Protein AF-A0AAW0B438-F1 (afdb_monomer_lite)

Organism: NCBI:txid2862362

pLDDT: mean 71.43, std 16.12, range [36.09, 92.88]

Sequence (89 aa):
ASADFFEQLFDELQRMKLMFTGRPIPFKKFVRGGNLLVTNLDMDTAQVLGLCRSVLRFSDPEYSGIPKDTNPEDIAPMFIKICWRHAKE

Secondary structure (DSSP, 8-state):
--HHHHHHHHHHHHHHHHHHHS---------TT----HHHHHHHHHHHHHHHHHHHHH--HHHH---TT--HHHHHHHHHHHHHHHTT-

Radius of gyration: 18.22 Å; chains: 1; bounding box: 49×23×39 Å

Foldseek 3Di:
DDPVVVVVVQVVVQVVCCVPPVDGDDPDDVDDPDDDPDPVCVVVVVVLLVVLVVCLVVDDCVVVVDDNPDRSVVCSVVVVVVVVVVVVD

Structure (mmCIF, N/CA/C/O backbone):
data_AF-A0AAW0B438-F1
#
_entry.id   AF-A0AAW0B438-F1
#
loop_
_atom_site.group_PDB
_atom_site.id
_atom_site.type_symbol
_atom_site.label_atom_id
_atom_site.label_alt_id
_atom_site.label_comp_id
_atom_site.label_asym_id
_atom_site.label_entity_id
_atom_site.label_seq_id
_atom_site.pdbx_PDB_ins_code
_atom_site.Cartn_x
_atom_site.Cartn_y
_atom_site.Cartn_z
_atom_site.occupancy
_atom_site.B_iso_or_equiv
_atom_site.auth_seq_id
_atom_site.auth_comp_id
_atom_site.auth_asym_id
_atom_site.auth_atom_id
_atom_site.pdbx_PDB_model_num
ATOM 1 N N . ALA A 1 1 ? -11.489 10.747 -6.815 1.00 53.38 1 ALA A N 1
ATOM 2 C CA . ALA A 1 1 ? -12.284 11.348 -5.728 1.00 53.38 1 ALA A CA 1
ATOM 3 C C . ALA A 1 1 ? -11.389 12.317 -4.964 1.00 53.38 1 ALA A C 1
ATOM 5 O O . ALA A 1 1 ? -10.209 12.010 -4.823 1.00 53.38 1 ALA A O 1
ATOM 6 N N . SER A 1 2 ? -11.903 13.485 -4.570 1.00 56.84 2 SER A N 1
ATOM 7 C CA . SER A 1 2 ? -11.168 14.458 -3.747 1.00 56.84 2 SER A CA 1
ATOM 8 C C . SER A 1 2 ? -11.106 13.998 -2.286 1.00 56.84 2 SER A C 1
ATOM 10 O O . SER A 1 2 ? -11.850 13.101 -1.892 1.00 56.84 2 SER A O 1
ATOM 12 N N . ALA A 1 3 ? -10.226 14.601 -1.484 1.00 49.19 3 ALA A N 1
ATOM 13 C CA . ALA A 1 3 ? -10.162 14.344 -0.043 1.00 49.19 3 ALA A CA 1
ATOM 14 C C . ALA A 1 3 ? -11.519 14.616 0.638 1.00 49.19 3 ALA A C 1
ATOM 16 O O . ALA A 1 3 ? -12.000 13.774 1.393 1.00 49.19 3 ALA A O 1
ATOM 17 N N . ASP A 1 4 ? -12.186 15.703 0.243 1.00 60.81 4 ASP A N 1
ATOM 18 C CA . ASP A 1 4 ? -13.503 16.110 0.748 1.00 60.81 4 ASP A CA 1
ATOM 19 C C . ASP A 1 4 ? -14.575 15.022 0.577 1.00 60.81 4 ASP A C 1
ATOM 21 O O . ASP A 1 4 ? -15.446 14.853 1.425 1.00 60.81 4 ASP A O 1
ATOM 25 N N . PHE A 1 5 ? -14.503 14.241 -0.508 1.00 66.38 5 PHE A N 1
ATOM 26 C CA . PHE A 1 5 ? -15.436 13.138 -0.744 1.00 66.38 5 PHE A CA 1
ATOM 27 C C . PHE A 1 5 ? -15.275 12.021 0.295 1.00 66.38 5 PHE A C 1
ATOM 29 O O . PHE A 1 5 ? -16.263 11.459 0.766 1.00 66.38 5 PHE A O 1
ATOM 36 N N . PHE A 1 6 ? -14.036 11.686 0.659 1.00 61.06 6 PHE A N 1
ATOM 37 C CA . PHE A 1 6 ? -13.774 10.631 1.637 1.00 61.06 6 PHE A CA 1
ATOM 38 C C . PHE A 1 6 ? -14.093 11.075 3.065 1.00 61.06 6 PHE A C 1
ATOM 40 O O . PHE A 1 6 ? -14.550 10.254 3.858 1.00 61.06 6 PHE A O 1
ATOM 47 N N . GLU A 1 7 ? -13.904 12.357 3.372 1.00 67.38 7 GLU A N 1
ATOM 48 C CA . GLU A 1 7 ? -14.304 12.946 4.651 1.00 67.38 7 GLU A CA 1
ATOM 49 C C . GLU A 1 7 ? -15.829 12.912 4.821 1.00 67.38 7 GLU A C 1
ATOM 51 O O . GLU A 1 7 ? -16.326 12.354 5.797 1.00 67.38 7 GLU A O 1
ATOM 56 N N . GLN A 1 8 ? -16.583 13.358 3.809 1.00 74.56 8 GLN A N 1
ATOM 57 C CA . GLN A 1 8 ? -18.051 13.298 3.820 1.00 74.56 8 GLN A CA 1
ATOM 58 C C . GLN A 1 8 ? -18.580 11.866 3.959 1.00 74.56 8 GLN A C 1
ATOM 60 O O . GLN A 1 8 ? -19.515 11.608 4.721 1.00 74.56 8 GLN A O 1
ATO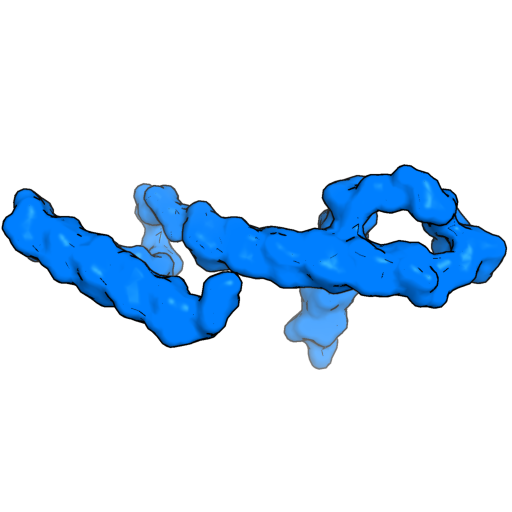M 65 N N . LEU A 1 9 ? -17.964 10.918 3.249 1.00 76.38 9 LEU A N 1
ATOM 66 C CA . LEU A 1 9 ? -18.327 9.507 3.343 1.00 76.38 9 LEU A CA 1
ATOM 67 C C . LEU A 1 9 ? -18.063 8.944 4.747 1.00 76.38 9 LEU A C 1
ATOM 69 O O . LEU A 1 9 ? -18.871 8.173 5.272 1.00 76.38 9 LEU A O 1
ATOM 73 N N . PHE A 1 10 ? -16.939 9.320 5.358 1.00 75.94 10 PHE A N 1
ATOM 74 C CA . PHE A 1 10 ? -16.609 8.909 6.716 1.00 75.94 10 PHE A CA 1
ATOM 75 C C . PHE A 1 10 ? -17.607 9.477 7.731 1.00 75.94 10 PHE A C 1
ATOM 77 O O . PHE A 1 10 ? -18.104 8.730 8.578 1.00 75.94 10 PHE A O 1
ATOM 84 N N . ASP A 1 11 ? -17.946 10.759 7.620 1.00 81.06 11 ASP A N 1
ATOM 85 C CA . ASP A 1 11 ? -18.902 11.423 8.506 1.00 81.06 11 ASP A CA 1
ATOM 86 C C . ASP A 1 11 ? -20.296 10.798 8.417 1.00 81.06 11 ASP A C 1
ATOM 88 O O . ASP A 1 11 ? -20.963 10.572 9.436 1.00 81.06 11 ASP A O 1
ATOM 92 N N . GLU A 1 12 ? -20.734 10.443 7.209 1.00 87.31 12 GLU A N 1
ATOM 93 C CA . GLU A 1 12 ? -22.011 9.767 7.018 1.00 87.31 12 GLU A CA 1
ATOM 94 C C . GLU A 1 12 ? -22.011 8.360 7.631 1.00 87.31 12 GLU A C 1
ATOM 96 O O . GLU A 1 12 ? -22.940 7.995 8.363 1.00 87.31 12 GLU A O 1
ATOM 101 N N . LEU A 1 13 ? -20.937 7.597 7.427 1.00 80.75 13 LEU A N 1
ATOM 102 C CA . LEU A 1 13 ? -20.773 6.276 8.029 1.00 80.75 13 LEU A CA 1
ATOM 103 C C . LEU A 1 13 ? -20.747 6.356 9.567 1.00 80.75 13 LEU A C 1
ATOM 105 O O . LEU A 1 13 ? -21.395 5.556 10.254 1.00 80.75 13 LEU A O 1
ATOM 109 N N . GLN A 1 14 ? -20.037 7.346 10.113 1.00 82.25 14 GLN A N 1
ATOM 110 C CA . GLN A 1 14 ? -19.953 7.637 11.542 1.00 82.25 14 GLN A CA 1
ATOM 111 C C . GLN A 1 14 ? -21.334 7.932 12.130 1.00 82.25 14 GLN A C 1
ATOM 113 O O . GLN A 1 14 ? -21.718 7.345 13.151 1.00 82.25 14 GLN A O 1
ATOM 118 N N . ARG A 1 15 ? -22.102 8.799 11.462 1.00 89.38 15 ARG A N 1
ATOM 119 C CA . ARG A 1 15 ? -23.475 9.155 11.834 1.00 89.38 15 ARG A CA 1
ATOM 120 C C . ARG A 1 15 ? -24.387 7.931 11.846 1.00 89.38 15 ARG A C 1
ATOM 122 O O . ARG A 1 15 ? -25.098 7.710 12.828 1.00 89.38 15 ARG A O 1
ATOM 129 N N . MET A 1 16 ? -24.352 7.121 10.789 1.00 89.25 16 MET A N 1
ATOM 130 C CA . MET A 1 16 ? -25.185 5.919 10.682 1.00 89.25 16 MET A CA 1
ATOM 131 C C . MET A 1 16 ? -24.858 4.908 11.783 1.00 89.25 16 MET A C 1
ATOM 133 O O . MET A 1 16 ? -25.759 4.419 12.465 1.00 89.25 16 MET A O 1
ATOM 137 N N . LYS A 1 17 ? -23.574 4.623 12.025 1.00 81.50 17 LYS A N 1
ATOM 138 C CA . LYS A 1 17 ? -23.180 3.685 13.083 1.00 81.50 17 LYS A CA 1
ATOM 139 C C . LYS A 1 17 ? -23.625 4.163 14.466 1.00 81.50 17 LYS A C 1
ATOM 141 O O . LYS A 1 17 ? -24.125 3.352 15.250 1.00 81.50 17 LYS A O 1
ATOM 146 N N . LEU A 1 18 ? -23.453 5.450 14.769 1.00 84.94 18 LEU A N 1
ATOM 147 C CA . LEU A 1 18 ? -23.912 6.035 16.032 1.00 84.94 18 LEU A CA 1
ATOM 148 C C . LEU A 1 18 ? -25.417 5.854 16.213 1.00 84.94 18 LEU A C 1
ATOM 150 O O . LEU A 1 18 ? -25.843 5.413 17.276 1.00 84.94 18 LEU A O 1
ATOM 154 N N . MET A 1 19 ? -26.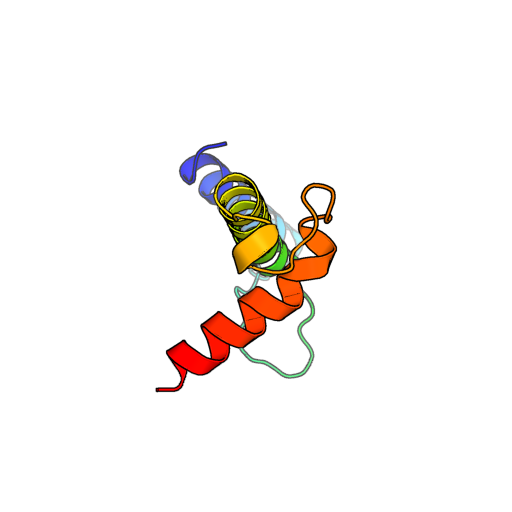198 6.126 15.168 1.00 92.88 19 MET A N 1
ATOM 155 C CA . MET A 1 19 ? -27.652 5.980 15.195 1.00 92.88 19 MET A CA 1
ATOM 156 C C . MET A 1 19 ? -28.087 4.541 15.502 1.00 92.88 19 MET A C 1
ATOM 158 O O . MET A 1 19 ? -28.969 4.336 16.330 1.00 92.88 19 MET A O 1
ATOM 162 N N . PHE A 1 20 ? -27.457 3.544 14.874 1.00 88.56 20 PHE A N 1
ATOM 163 C CA . PHE A 1 20 ? -27.872 2.144 15.026 1.00 88.56 20 PHE A CA 1
ATOM 164 C C . PHE A 1 20 ? -27.297 1.444 16.255 1.00 88.56 20 PHE A C 1
ATOM 166 O O . PHE A 1 20 ? -27.910 0.522 16.784 1.00 88.56 20 PHE A O 1
ATOM 173 N N . THR A 1 21 ? -26.102 1.835 16.692 1.00 86.06 21 THR A N 1
ATOM 174 C CA . THR A 1 21 ? -25.355 1.084 17.716 1.00 86.06 21 THR A CA 1
ATOM 175 C C . THR A 1 21 ? -25.109 1.875 18.996 1.00 86.06 21 THR A C 1
ATOM 177 O O . THR A 1 21 ? -24.603 1.313 19.967 1.00 86.06 21 THR A O 1
ATOM 180 N N . GLY A 1 22 ? -25.404 3.180 19.000 1.00 88.38 22 GLY A N 1
ATOM 181 C CA . GLY A 1 22 ? -25.073 4.098 20.092 1.00 88.38 22 GLY A CA 1
ATOM 182 C C . GLY A 1 22 ? -23.568 4.290 20.307 1.00 88.38 22 GLY A C 1
ATOM 183 O O . GLY A 1 22 ? -23.157 4.846 21.323 1.00 88.38 22 GLY A O 1
ATOM 184 N N . ARG A 1 23 ? -22.722 3.791 19.393 1.00 74.88 23 ARG A N 1
ATOM 185 C CA . ARG A 1 23 ? -21.263 3.772 19.544 1.00 74.88 23 ARG A CA 1
ATOM 186 C C . ARG A 1 23 ? -20.583 4.380 18.312 1.00 74.88 23 ARG A C 1
ATOM 188 O O . ARG A 1 23 ? -20.878 3.952 17.196 1.00 74.88 23 ARG A O 1
ATOM 195 N N . PRO A 1 24 ? -19.633 5.317 18.486 1.00 74.38 24 PRO A N 1
ATOM 196 C CA . PRO A 1 24 ? -18.890 5.896 17.368 1.00 74.38 24 PRO A CA 1
ATOM 197 C C . PRO A 1 24 ? -18.036 4.845 16.646 1.00 74.38 24 PRO A C 1
ATOM 199 O O . PRO A 1 24 ? -17.685 3.804 17.216 1.00 74.38 24 PRO A O 1
ATOM 202 N N . ILE A 1 25 ? -17.675 5.085 15.384 1.00 68.81 25 ILE A N 1
ATOM 203 C CA . ILE A 1 25 ? -16.534 4.428 14.730 1.00 68.81 25 ILE A CA 1
ATOM 204 C C . ILE A 1 25 ? -15.286 4.951 15.432 1.00 68.81 25 ILE A C 1
ATOM 206 O O . ILE A 1 25 ? -15.011 6.149 15.380 1.00 68.81 25 ILE A O 1
ATOM 210 N N . PRO A 1 26 ? -14.547 4.095 16.151 1.00 53.78 26 PRO A N 1
ATOM 211 C CA . PRO A 1 26 ? -13.274 4.520 16.686 1.00 53.78 26 PRO A CA 1
ATOM 212 C C . PRO A 1 26 ? -12.287 4.647 15.520 1.00 53.78 26 PRO A C 1
ATOM 214 O O . PRO A 1 26 ? -11.976 3.649 14.870 1.00 53.78 26 PRO A O 1
ATOM 217 N N . PHE A 1 27 ? -11.731 5.840 15.297 1.00 49.84 27 PHE A N 1
ATOM 218 C CA . PHE A 1 27 ? -10.372 5.920 14.763 1.00 49.84 27 PHE A CA 1
ATOM 219 C C . PHE A 1 27 ? -9.489 5.175 15.756 1.00 49.84 27 PHE A C 1
ATOM 221 O O . PHE A 1 27 ? -9.624 5.410 16.957 1.00 49.84 27 PHE A O 1
ATOM 228 N N . LYS A 1 28 ? -8.679 4.222 15.283 1.00 45.56 28 LYS A N 1
ATOM 229 C CA . LYS A 1 28 ? -7.807 3.372 16.108 1.00 45.56 28 LYS A CA 1
ATOM 230 C C . LYS A 1 28 ? -7.371 4.065 17.404 1.00 45.56 28 LYS A C 1
ATOM 232 O O . LYS A 1 28 ? -6.424 4.844 17.432 1.00 45.56 28 LYS A O 1
ATOM 237 N N . LYS A 1 29 ? -8.005 3.693 18.512 1.00 38.66 29 LYS A N 1
ATOM 238 C CA . LYS A 1 29 ? -7.295 3.655 19.783 1.00 38.66 29 LYS A CA 1
ATOM 239 C C . LYS A 1 29 ? -6.337 2.471 19.643 1.00 38.66 29 LYS A C 1
ATOM 241 O O . LYS A 1 29 ? -6.759 1.413 19.174 1.00 38.66 29 LYS A O 1
ATOM 246 N N . PHE A 1 30 ? -5.065 2.632 19.995 1.00 41.06 30 PHE A N 1
ATOM 247 C CA . PHE A 1 30 ? -4.123 1.516 20.123 1.00 41.06 30 PHE A CA 1
ATOM 248 C C . PHE A 1 30 ? -4.597 0.601 21.262 1.00 41.06 30 PHE A C 1
ATOM 250 O O . PHE A 1 30 ? -4.123 0.698 22.389 1.00 41.06 30 PHE A O 1
ATOM 257 N N . 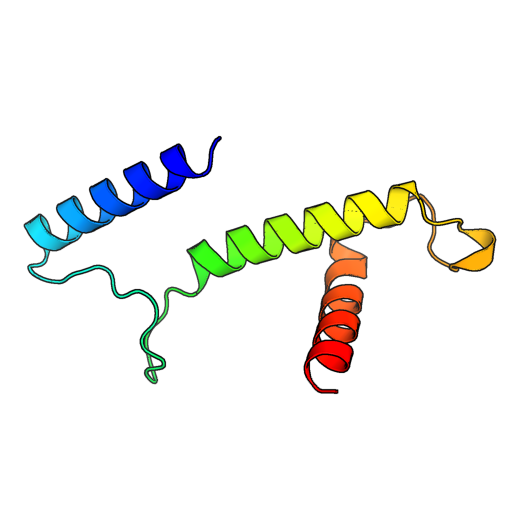VAL A 1 31 ? -5.605 -0.234 21.014 1.00 38.31 31 VAL A N 1
ATOM 258 C CA . VAL A 1 31 ? -6.152 -1.159 22.007 1.00 38.31 31 VAL A CA 1
ATOM 259 C C . VAL A 1 31 ? -6.083 -2.583 21.495 1.00 38.31 31 VAL A C 1
ATOM 261 O O . VAL A 1 31 ? -6.407 -2.891 20.347 1.00 38.31 31 VAL A O 1
ATOM 264 N N . ARG A 1 32 ? -5.637 -3.460 22.392 1.00 36.09 32 ARG A N 1
ATOM 265 C CA . ARG A 1 32 ? -5.497 -4.895 22.175 1.00 36.09 32 ARG A CA 1
ATOM 266 C C . ARG A 1 32 ? -6.887 -5.487 21.899 1.00 36.09 32 ARG A C 1
ATOM 268 O O . ARG A 1 32 ? -7.691 -5.593 22.816 1.00 36.09 32 ARG A O 1
ATOM 275 N N . GLY A 1 33 ? -7.165 -5.824 20.635 1.00 47.47 33 GLY A N 1
ATOM 276 C CA . GLY A 1 33 ? -8.399 -6.502 20.201 1.00 47.47 33 GLY A CA 1
ATOM 277 C C . GLY A 1 33 ? -9.304 -5.749 19.212 1.00 47.47 33 GLY A C 1
ATOM 278 O O . GLY A 1 33 ? -10.354 -6.274 18.859 1.00 47.47 33 GLY A O 1
ATOM 279 N N . GLY A 1 34 ? -8.943 -4.547 18.747 1.00 40.69 34 GLY A N 1
ATOM 280 C CA . GLY A 1 34 ? -9.741 -3.814 17.753 1.00 40.69 34 GLY A CA 1
ATOM 281 C C . GLY A 1 34 ? -9.306 -4.076 16.308 1.00 40.69 34 GLY A C 1
ATOM 282 O O . GLY A 1 34 ? -8.274 -3.562 15.885 1.00 40.69 34 GLY A O 1
ATOM 283 N N . ASN A 1 35 ? -10.111 -4.805 15.528 1.00 46.38 35 ASN A N 1
ATOM 284 C CA . ASN A 1 35 ? -9.905 -4.968 14.086 1.00 46.38 35 ASN A CA 1
ATOM 285 C C . ASN A 1 35 ? -10.762 -3.973 13.296 1.00 46.38 35 ASN A C 1
ATOM 287 O O . ASN A 1 35 ? -11.937 -4.210 13.042 1.00 46.38 35 ASN A O 1
ATOM 291 N N . LEU A 1 36 ? -10.140 -2.869 12.890 1.00 44.81 36 LEU A N 1
ATOM 292 C CA . LEU A 1 36 ? -10.425 -2.184 11.627 1.00 44.81 36 LEU A CA 1
ATOM 293 C C . LEU A 1 36 ? -9.178 -1.375 11.266 1.00 44.81 36 LEU A C 1
ATOM 295 O O . LEU A 1 36 ? -9.051 -0.179 11.506 1.00 44.81 36 LEU A O 1
ATOM 299 N N . LEU A 1 37 ? -8.196 -2.124 10.761 1.00 45.03 37 LEU A N 1
ATOM 300 C CA . LEU A 1 37 ? -6.981 -1.620 10.130 1.00 45.03 37 LEU A CA 1
ATOM 301 C C . LEU A 1 37 ? -7.228 -1.195 8.674 1.00 45.03 37 LEU A C 1
ATOM 303 O O . LEU A 1 37 ? -6.315 -0.682 8.057 1.00 45.03 37 LEU A O 1
ATOM 307 N N . VAL A 1 38 ? -8.418 -1.449 8.129 1.00 43.72 38 VAL A N 1
ATOM 308 C CA . VAL A 1 38 ? -8.619 -1.600 6.684 1.00 43.72 38 VAL A CA 1
ATOM 309 C C . VAL A 1 38 ? -8.601 -0.257 5.955 1.00 43.72 38 VAL A C 1
ATOM 311 O O . VAL A 1 38 ? -7.823 -0.098 5.036 1.00 43.72 38 VAL A O 1
ATOM 314 N N . THR A 1 39 ? -9.315 0.773 6.415 1.00 41.34 39 THR A N 1
ATOM 315 C CA . THR A 1 39 ? -9.481 2.001 5.610 1.00 41.34 39 THR A CA 1
ATOM 316 C C . THR A 1 39 ? -8.213 2.851 5.466 1.00 41.34 39 THR A C 1
ATOM 318 O O . THR A 1 39 ? -7.919 3.326 4.373 1.00 41.34 39 THR A O 1
ATOM 321 N N . ASN A 1 40 ? -7.430 3.023 6.540 1.00 43.94 40 ASN A N 1
ATOM 322 C CA . ASN A 1 40 ? -6.139 3.719 6.441 1.00 43.94 40 ASN A CA 1
ATOM 323 C C . ASN A 1 40 ? -5.070 2.831 5.816 1.00 43.94 40 ASN A C 1
ATOM 325 O O . ASN A 1 40 ? -4.274 3.349 5.050 1.00 43.94 40 ASN A O 1
ATOM 329 N N . LEU A 1 41 ? -5.066 1.514 6.075 1.00 52.94 41 LEU A N 1
ATOM 330 C CA . LEU A 1 41 ? -4.150 0.640 5.346 1.00 52.94 41 LEU A CA 1
ATOM 331 C C . LEU A 1 41 ? -4.442 0.661 3.856 1.00 52.94 41 LEU A C 1
ATOM 333 O O . LEU A 1 41 ? -3.491 0.641 3.102 1.00 52.94 41 LEU A O 1
ATOM 337 N N . ASP A 1 42 ? -5.695 0.697 3.419 1.00 55.28 42 ASP A N 1
ATOM 338 C CA . ASP A 1 42 ? -6.027 0.699 1.996 1.00 55.28 42 ASP A CA 1
ATOM 339 C C . ASP A 1 42 ? -5.591 2.011 1.338 1.00 55.28 42 ASP A C 1
ATOM 341 O O . ASP A 1 42 ? -5.066 1.994 0.226 1.00 55.28 42 ASP A O 1
ATOM 345 N N . MET A 1 43 ? -5.733 3.142 2.038 1.00 56.47 43 MET A N 1
ATOM 346 C CA . MET A 1 43 ? -5.251 4.441 1.565 1.00 56.47 43 MET A CA 1
ATOM 347 C C . MET A 1 43 ? -3.717 4.516 1.564 1.00 56.47 43 MET A C 1
ATOM 349 O O . MET A 1 43 ? -3.134 4.903 0.554 1.00 56.47 43 MET A O 1
ATOM 353 N N . ASP A 1 44 ? -3.064 4.071 2.638 1.00 66.56 44 ASP A N 1
ATOM 354 C CA . ASP A 1 44 ? -1.604 3.981 2.748 1.00 66.56 44 ASP A CA 1
ATOM 355 C C . ASP A 1 44 ? -1.046 2.981 1.716 1.00 66.56 44 ASP A C 1
ATOM 357 O O . ASP A 1 44 ? -0.028 3.229 1.078 1.00 66.56 44 ASP A O 1
ATOM 361 N N . THR A 1 45 ? -1.746 1.870 1.474 1.00 71.44 45 THR A N 1
ATOM 362 C CA . THR A 1 45 ? -1.399 0.853 0.467 1.00 71.44 45 THR A CA 1
ATOM 363 C C . THR A 1 45 ? -1.568 1.415 -0.935 1.00 71.44 45 THR A C 1
ATOM 365 O O . THR A 1 45 ? -0.674 1.256 -1.762 1.00 71.44 45 THR A O 1
ATOM 368 N N . ALA A 1 46 ? -2.656 2.136 -1.215 1.00 75.75 46 ALA A N 1
ATOM 369 C CA . ALA A 1 46 ? -2.849 2.812 -2.494 1.00 75.75 46 ALA A CA 1
ATOM 370 C C . ALA A 1 46 ? -1.770 3.879 -2.741 1.00 75.75 46 ALA A C 1
ATOM 372 O O . ALA A 1 46 ? -1.273 3.998 -3.862 1.00 75.75 46 ALA A O 1
ATOM 373 N N . GLN A 1 47 ? -1.363 4.614 -1.702 1.00 78.12 47 GLN A N 1
ATOM 374 C CA . GLN A 1 47 ? -0.257 5.570 -1.771 1.00 78.12 47 GLN A CA 1
ATOM 375 C C . GLN A 1 47 ? 1.082 4.870 -2.033 1.00 78.12 47 GLN A C 1
ATOM 377 O O . GLN A 1 47 ? 1.818 5.288 -2.928 1.00 78.12 47 GLN A O 1
ATOM 382 N N . VAL A 1 48 ? 1.378 3.774 -1.327 1.00 79.75 48 VAL A N 1
ATOM 383 C CA . VAL A 1 48 ? 2.594 2.971 -1.539 1.00 79.75 48 VAL A CA 1
ATOM 384 C C . VAL A 1 48 ? 2.624 2.381 -2.948 1.00 79.75 48 VAL A C 1
ATOM 386 O O . VAL A 1 48 ? 3.647 2.473 -3.624 1.00 79.75 48 VAL A O 1
ATOM 389 N N . LEU A 1 49 ? 1.516 1.826 -3.439 1.00 85.12 49 LEU A N 1
ATOM 390 C CA . LEU A 1 49 ? 1.434 1.286 -4.799 1.00 85.12 49 LEU A CA 1
ATOM 391 C C . LEU A 1 49 ? 1.549 2.391 -5.856 1.00 85.12 49 LEU A C 1
ATOM 393 O O . LEU A 1 49 ? 2.208 2.198 -6.879 1.00 85.12 49 LEU A O 1
ATOM 397 N N . GLY A 1 50 ? 0.961 3.564 -5.608 1.00 81.19 50 GLY A N 1
ATOM 398 C CA . GLY A 1 50 ? 1.128 4.749 -6.448 1.00 81.19 50 GLY A CA 1
ATOM 399 C C . GLY A 1 50 ? 2.588 5.202 -6.531 1.00 81.19 50 GLY A C 1
ATOM 400 O O . GLY A 1 50 ? 3.094 5.454 -7.628 1.00 81.19 50 GLY A O 1
ATOM 401 N N . LEU A 1 51 ? 3.288 5.226 -5.395 1.00 80.19 51 LEU A N 1
ATOM 402 C CA . LEU A 1 51 ? 4.721 5.505 -5.326 1.00 80.19 51 LEU A CA 1
ATOM 403 C C . LEU A 1 51 ? 5.528 4.459 -6.104 1.00 80.19 51 LEU A C 1
ATOM 405 O O . LEU A 1 51 ? 6.336 4.834 -6.949 1.00 80.19 51 LEU A O 1
ATOM 409 N N . CYS A 1 52 ? 5.267 3.167 -5.891 1.00 83.06 52 CYS A N 1
ATOM 410 C CA . CYS A 1 52 ? 5.952 2.075 -6.590 1.00 83.06 52 CYS A CA 1
ATOM 411 C C . CYS A 1 52 ? 5.773 2.174 -8.112 1.00 83.06 52 CYS A C 1
ATOM 413 O O . CYS A 1 52 ? 6.746 2.072 -8.857 1.00 83.06 52 CYS A O 1
ATOM 415 N N . ARG A 1 53 ? 4.553 2.468 -8.588 1.00 85.88 53 ARG A N 1
ATOM 416 C CA . ARG A 1 53 ? 4.277 2.722 -10.015 1.00 85.88 53 ARG A CA 1
ATOM 417 C C . ARG A 1 53 ? 5.056 3.912 -10.555 1.00 85.88 53 ARG A C 1
ATOM 419 O O . ARG A 1 53 ? 5.540 3.856 -11.680 1.00 85.88 53 ARG A O 1
ATOM 426 N N . SER A 1 54 ? 5.136 4.994 -9.785 1.00 82.06 54 SER A N 1
ATOM 427 C CA . SER A 1 54 ? 5.902 6.177 -10.171 1.00 82.06 54 SER A CA 1
ATOM 428 C C . SER A 1 54 ? 7.384 5.835 -10.299 1.00 82.06 54 SER A C 1
ATOM 430 O O . SER A 1 54 ? 7.984 6.089 -11.338 1.00 82.06 54 SER A O 1
ATOM 432 N N . VAL A 1 55 ? 7.960 5.165 -9.298 1.00 80.75 55 VAL A N 1
ATOM 433 C CA . VAL A 1 55 ? 9.382 4.813 -9.308 1.00 80.75 55 VAL A CA 1
ATOM 434 C C . VAL A 1 55 ? 9.720 3.867 -10.454 1.00 80.75 55 VAL A C 1
ATOM 436 O O . VAL A 1 55 ? 10.675 4.139 -11.168 1.00 80.75 55 VAL A O 1
ATOM 439 N N . LEU A 1 56 ? 8.914 2.837 -10.720 1.00 85.12 56 LEU A N 1
ATOM 440 C CA . LEU A 1 56 ? 9.144 1.935 -11.857 1.00 85.12 56 LEU A CA 1
ATOM 441 C C . LEU A 1 56 ? 9.158 2.656 -13.214 1.00 85.12 56 LEU A C 1
ATOM 443 O O . LEU A 1 56 ? 9.862 2.224 -14.120 1.00 85.12 56 LEU A O 1
ATOM 447 N N . ARG A 1 57 ? 8.432 3.775 -13.364 1.00 81.12 57 ARG A N 1
ATOM 448 C CA . ARG A 1 57 ? 8.465 4.589 -14.596 1.00 81.12 57 ARG A CA 1
ATOM 449 C C . ARG A 1 57 ? 9.768 5.363 -14.770 1.00 81.12 57 ARG A C 1
ATOM 451 O O . ARG A 1 57 ? 10.161 5.614 -15.904 1.00 81.12 57 ARG A O 1
ATOM 458 N N . PHE A 1 58 ? 10.392 5.774 -13.670 1.00 82.06 58 PHE A N 1
ATOM 459 C CA . PHE A 1 58 ? 11.631 6.560 -13.672 1.00 82.06 58 PHE A CA 1
ATOM 460 C C . PHE A 1 58 ? 12.877 5.713 -13.377 1.00 82.06 58 PHE A C 1
ATOM 462 O O . PHE A 1 58 ? 13.994 6.218 -13.436 1.00 82.06 58 PHE A O 1
ATOM 469 N N . SER A 1 59 ? 12.683 4.435 -13.056 1.00 82.00 59 SER A N 1
ATOM 470 C CA . SER A 1 59 ? 13.733 3.470 -12.773 1.00 82.00 59 SER A CA 1
ATOM 471 C C . SER A 1 59 ? 14.418 3.055 -14.067 1.00 82.00 59 SER A C 1
ATOM 473 O O . SER A 1 59 ? 13.778 2.512 -14.968 1.00 82.00 59 SER A O 1
ATOM 475 N N . ASP A 1 60 ? 15.728 3.267 -14.148 1.00 86.06 60 ASP A N 1
ATOM 476 C CA . ASP A 1 60 ? 16.547 2.659 -15.188 1.00 86.06 60 ASP A CA 1
ATOM 477 C C . ASP A 1 60 ? 16.854 1.201 -14.791 1.00 86.06 60 ASP A C 1
ATOM 479 O O . ASP A 1 60 ? 17.491 0.982 -13.754 1.00 86.06 60 ASP A O 1
ATOM 483 N N . PRO A 1 61 ? 16.402 0.188 -15.550 1.00 85.31 61 PRO A N 1
ATOM 484 C CA . PRO A 1 61 ? 16.626 -1.218 -15.212 1.00 85.31 61 PRO A CA 1
ATOM 485 C C . PRO A 1 61 ? 18.100 -1.609 -15.135 1.00 85.31 61 PRO A C 1
ATOM 487 O O . PRO A 1 61 ? 18.443 -2.480 -14.339 1.00 85.31 61 PRO A O 1
ATOM 490 N N . GLU A 1 62 ? 18.970 -0.977 -15.929 1.00 85.38 62 GLU A N 1
ATOM 491 C CA . GLU A 1 62 ? 20.398 -1.315 -15.962 1.00 85.38 62 GLU A CA 1
ATOM 492 C C . GLU A 1 62 ? 21.109 -0.873 -14.678 1.00 85.38 62 GLU A C 1
ATOM 494 O O . GLU A 1 62 ? 21.995 -1.569 -14.185 1.00 85.38 62 GLU A O 1
ATOM 499 N N . TYR A 1 63 ? 20.677 0.249 -14.094 1.00 86.88 63 TYR A N 1
ATOM 500 C CA . TYR A 1 63 ? 21.247 0.783 -12.854 1.00 86.88 63 TYR A CA 1
ATOM 501 C C . TYR A 1 63 ? 20.531 0.284 -11.596 1.00 86.88 63 TYR A C 1
ATOM 503 O O . TYR A 1 63 ? 21.167 0.058 -10.569 1.00 86.88 63 TYR A O 1
ATOM 511 N N . SER A 1 64 ? 19.207 0.136 -11.651 1.00 82.56 64 SER A N 1
ATOM 512 C CA . SER A 1 64 ? 18.393 -0.297 -10.506 1.00 82.56 64 SER A CA 1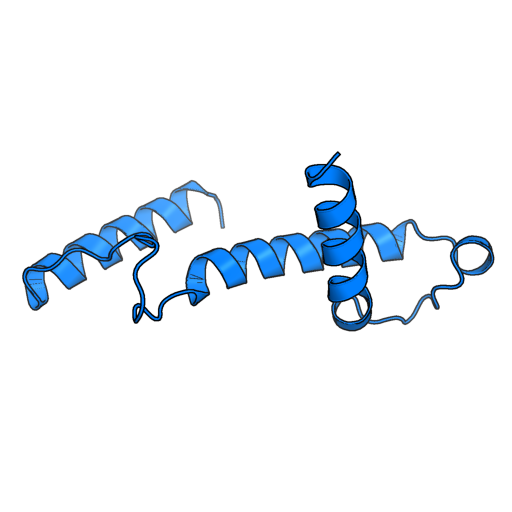
ATOM 513 C C . SER A 1 64 ? 18.404 -1.811 -10.295 1.00 82.56 64 SER A C 1
ATOM 515 O O . SER A 1 64 ? 18.125 -2.271 -9.189 1.00 82.56 64 SER A O 1
ATOM 517 N N . GLY A 1 65 ? 18.670 -2.589 -11.350 1.00 86.12 65 GLY A N 1
ATOM 518 C CA . GLY A 1 65 ? 18.487 -4.039 -11.351 1.00 86.12 65 GLY A CA 1
ATOM 519 C C . GLY A 1 65 ? 17.020 -4.481 -11.279 1.00 86.12 65 GLY A C 1
ATOM 520 O O . GLY A 1 65 ? 16.763 -5.666 -11.074 1.00 86.12 65 GLY A O 1
ATOM 521 N N . ILE A 1 66 ? 16.058 -3.559 -11.425 1.00 85.50 66 ILE A N 1
ATOM 522 C CA . ILE A 1 66 ? 14.622 -3.858 -11.390 1.00 85.50 66 ILE A CA 1
ATOM 523 C C . ILE A 1 66 ? 14.113 -4.027 -12.831 1.00 85.50 66 ILE A C 1
ATOM 525 O O . ILE A 1 66 ? 14.173 -3.069 -13.608 1.00 85.50 66 ILE A O 1
ATOM 529 N N . PRO A 1 67 ? 13.589 -5.208 -13.211 1.00 89.00 67 PRO A N 1
ATOM 530 C CA . PRO A 1 67 ? 13.004 -5.423 -14.535 1.00 89.00 67 PRO A CA 1
ATOM 531 C C . PRO A 1 67 ? 11.863 -4.439 -14.846 1.00 89.00 67 PRO A C 1
ATOM 533 O O . PRO A 1 67 ? 11.068 -4.109 -13.964 1.00 89.00 67 PRO A O 1
ATOM 536 N N . LYS A 1 68 ? 11.739 -3.992 -16.107 1.00 80.62 68 LYS A N 1
ATOM 537 C CA . LYS A 1 68 ? 10.697 -3.023 -16.532 1.00 80.62 68 LYS A CA 1
ATOM 538 C C . LYS A 1 68 ? 9.268 -3.527 -16.331 1.00 80.62 68 LYS A C 1
ATOM 540 O O . LYS A 1 68 ? 8.349 -2.723 -16.216 1.00 80.62 68 LYS A O 1
ATOM 545 N N . ASP A 1 69 ? 9.089 -4.836 -16.349 1.00 87.31 69 ASP A N 1
ATOM 546 C CA . ASP A 1 69 ? 7.821 -5.548 -16.224 1.00 87.31 69 ASP A CA 1
ATOM 547 C C . ASP A 1 69 ? 7.502 -5.962 -14.779 1.00 87.31 69 ASP A C 1
ATOM 549 O O . ASP A 1 69 ? 6.508 -6.644 -14.540 1.00 87.31 69 ASP A O 1
ATOM 553 N N . THR A 1 70 ? 8.310 -5.521 -13.810 1.00 87.44 70 THR A N 1
ATOM 554 C CA . THR A 1 70 ? 8.068 -5.771 -12.386 1.00 87.44 70 THR A CA 1
ATOM 555 C C .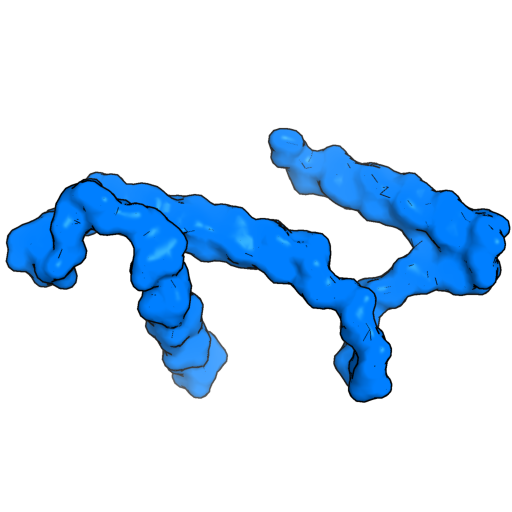 THR A 1 70 ? 6.723 -5.196 -11.951 1.00 87.44 70 THR A C 1
ATOM 557 O O . THR A 1 70 ? 6.412 -4.032 -12.224 1.00 87.44 70 THR A O 1
ATOM 560 N N . ASN A 1 71 ? 5.939 -5.987 -11.218 1.00 90.19 71 ASN A N 1
ATOM 561 C CA . ASN A 1 71 ? 4.671 -5.521 -10.686 1.00 90.19 71 ASN A CA 1
ATOM 562 C C . ASN A 1 71 ? 4.915 -4.605 -9.466 1.00 90.19 71 ASN A C 1
ATOM 564 O O . ASN A 1 71 ? 5.739 -4.938 -8.608 1.00 90.19 71 ASN A O 1
ATOM 568 N N . PRO A 1 72 ? 4.227 -3.455 -9.325 1.00 84.06 72 PRO A N 1
ATOM 569 C CA . PRO A 1 72 ? 4.390 -2.564 -8.172 1.00 84.06 72 PRO A CA 1
ATOM 570 C C . PRO A 1 72 ? 4.185 -3.256 -6.815 1.00 84.06 72 PRO A C 1
ATOM 572 O O . PRO A 1 72 ? 4.833 -2.898 -5.832 1.00 84.06 72 PRO A O 1
ATOM 575 N N . GLU A 1 73 ? 3.307 -4.255 -6.761 1.00 87.31 73 GLU A N 1
ATOM 576 C CA . GLU A 1 73 ? 3.023 -5.072 -5.581 1.00 87.31 73 GLU A CA 1
ATOM 577 C C . GLU A 1 73 ? 4.255 -5.871 -5.116 1.00 87.31 73 GLU A C 1
ATOM 579 O O . GLU A 1 73 ? 4.432 -6.062 -3.911 1.00 87.31 73 GLU A O 1
ATOM 584 N N . ASP A 1 74 ? 5.145 -6.262 -6.034 1.00 86.75 74 ASP A N 1
ATOM 585 C CA . ASP A 1 74 ? 6.337 -7.065 -5.728 1.00 86.75 74 ASP A CA 1
ATOM 586 C C . ASP A 1 74 ? 7.432 -6.234 -5.040 1.00 86.75 74 ASP A C 1
ATOM 588 O O . ASP A 1 74 ? 8.208 -6.743 -4.227 1.00 86.75 74 ASP A O 1
ATOM 592 N N . ILE A 1 75 ? 7.478 -4.927 -5.321 1.00 83.94 75 ILE A N 1
ATOM 593 C CA . ILE A 1 75 ? 8.473 -3.998 -4.761 1.00 83.94 75 ILE A CA 1
ATOM 594 C C . ILE A 1 75 ? 7.947 -3.192 -3.569 1.00 83.94 75 ILE A C 1
ATOM 596 O O . ILE A 1 75 ? 8.745 -2.664 -2.790 1.00 83.94 75 ILE A O 1
ATOM 600 N N . ALA A 1 76 ? 6.628 -3.132 -3.363 1.00 83.19 76 ALA A N 1
ATOM 601 C CA . ALA A 1 76 ? 6.006 -2.388 -2.266 1.00 83.19 76 ALA A CA 1
ATOM 602 C C . ALA A 1 76 ? 6.586 -2.709 -0.870 1.00 83.19 76 ALA A C 1
ATOM 604 O O . ALA A 1 76 ? 6.898 -1.768 -0.128 1.00 83.19 76 ALA A O 1
ATOM 605 N N . PRO A 1 77 ? 6.847 -3.980 -0.494 1.00 81.94 77 PRO A N 1
ATOM 606 C CA . PRO A 1 77 ? 7.465 -4.295 0.796 1.00 81.94 77 PRO A CA 1
ATOM 607 C C . PRO A 1 77 ? 8.881 -3.724 0.953 1.00 81.94 77 PRO A C 1
ATOM 609 O O . PRO A 1 77 ? 9.306 -3.407 2.066 1.00 81.94 77 PRO A O 1
ATOM 612 N N . MET A 1 78 ? 9.625 -3.596 -0.149 1.00 80.75 78 MET A N 1
ATOM 613 C CA . MET A 1 78 ? 10.975 -3.033 -0.158 1.00 80.75 78 MET A CA 1
ATOM 614 C C . MET A 1 78 ? 10.937 -1.524 0.098 1.00 80.75 78 MET A C 1
ATOM 616 O O . MET A 1 78 ? 11.668 -1.035 0.958 1.00 80.75 78 MET A O 1
ATOM 620 N N . PHE A 1 79 ? 10.028 -0.808 -0.571 1.00 75.12 79 PHE A N 1
ATOM 621 C CA . PHE A 1 79 ? 9.825 0.629 -0.366 1.00 75.12 79 PHE A CA 1
ATOM 622 C C . PHE A 1 79 ? 9.408 0.949 1.067 1.00 75.12 79 PHE A C 1
ATOM 624 O O . PHE A 1 79 ? 10.003 1.822 1.697 1.00 75.12 79 PHE A O 1
ATOM 631 N N . ILE A 1 80 ? 8.472 0.181 1.629 1.00 77.75 80 ILE A N 1
ATOM 632 C CA . ILE A 1 80 ? 8.059 0.343 3.030 1.00 77.75 80 ILE A CA 1
ATOM 633 C C . ILE A 1 80 ? 9.257 0.165 3.976 1.00 77.75 80 ILE A C 1
ATOM 635 O O . ILE A 1 80 ? 9.431 0.960 4.900 1.00 77.75 80 ILE A O 1
ATOM 639 N N . LYS A 1 81 ? 10.119 -0.837 3.742 1.00 74.75 81 LYS A N 1
ATOM 640 C CA . LYS A 1 81 ? 11.331 -1.052 4.554 1.00 74.75 81 LYS A CA 1
ATOM 641 C C . LYS A 1 81 ? 12.314 0.118 4.466 1.00 74.75 81 LYS A C 1
ATOM 643 O O . LYS A 1 81 ? 12.864 0.501 5.497 1.00 74.75 81 LYS A O 1
ATOM 648 N N . ILE A 1 82 ? 12.526 0.683 3.276 1.00 73.69 82 ILE A N 1
ATOM 649 C CA . ILE A 1 82 ? 13.406 1.846 3.071 1.00 73.69 82 ILE A CA 1
ATOM 650 C C . ILE A 1 82 ? 12.852 3.065 3.812 1.00 73.69 82 ILE A C 1
ATOM 652 O O . ILE A 1 82 ? 13.559 3.661 4.626 1.00 73.69 82 ILE A O 1
ATOM 656 N N . CYS A 1 83 ? 11.575 3.392 3.601 1.00 71.69 83 CYS A N 1
ATOM 657 C CA . CYS A 1 83 ? 10.915 4.507 4.281 1.00 71.69 83 CYS A CA 1
ATOM 658 C C . CYS A 1 83 ? 10.960 4.345 5.805 1.00 71.69 83 CYS A C 1
ATOM 660 O O . CYS A 1 83 ? 11.226 5.304 6.526 1.00 71.69 83 CYS A O 1
ATOM 662 N N . TRP A 1 84 ? 10.755 3.125 6.307 1.00 70.44 84 TRP A N 1
ATOM 663 C CA . TRP A 1 84 ? 10.785 2.856 7.742 1.00 70.44 84 TRP A CA 1
ATOM 664 C C . TRP A 1 84 ? 12.181 2.975 8.356 1.00 70.44 84 TRP A C 1
ATOM 666 O O . TRP A 1 84 ? 12.302 3.415 9.499 1.00 70.44 84 TRP A O 1
ATOM 676 N N . ARG A 1 85 ? 13.230 2.590 7.619 1.00 69.12 85 ARG A N 1
ATOM 677 C CA . ARG A 1 85 ? 14.616 2.769 8.062 1.00 69.12 85 ARG A CA 1
ATOM 678 C C . ARG A 1 85 ? 14.961 4.253 8.187 1.00 69.12 85 ARG A C 1
ATOM 680 O O . ARG A 1 85 ? 15.497 4.638 9.215 1.00 69.12 85 ARG A O 1
ATOM 687 N N . HIS A 1 86 ? 14.586 5.065 7.200 1.00 67.00 86 HIS A N 1
ATOM 688 C CA . HIS A 1 86 ? 14.840 6.508 7.223 1.00 67.00 86 HIS A CA 1
ATOM 689 C C .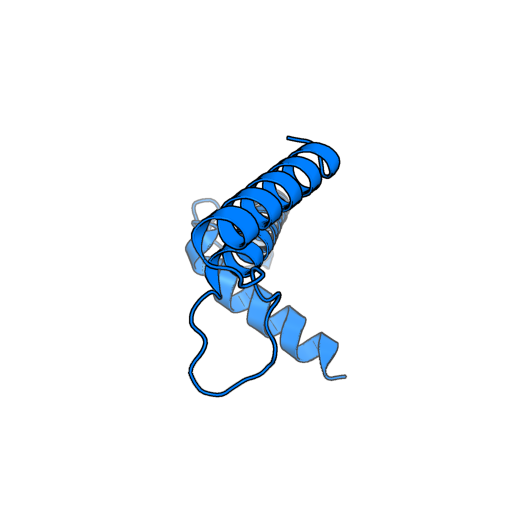 HIS A 1 86 ? 14.012 7.263 8.263 1.00 67.00 86 HIS A C 1
ATOM 691 O O . HIS A 1 86 ? 14.506 8.214 8.844 1.00 67.00 86 HIS A O 1
ATOM 697 N N . ALA A 1 87 ? 12.777 6.844 8.544 1.00 63.97 87 ALA A N 1
ATOM 698 C CA . ALA A 1 87 ? 11.952 7.491 9.569 1.00 63.97 87 ALA A CA 1
ATOM 699 C C . ALA A 1 87 ? 12.423 7.219 11.014 1.00 63.97 87 ALA A C 1
ATOM 701 O O . ALA A 1 87 ? 11.871 7.789 11.954 1.00 63.97 87 ALA A O 1
ATOM 702 N N . LYS A 1 88 ? 13.368 6.289 11.205 1.00 52.53 88 LYS A N 1
ATOM 703 C CA . LYS A 1 88 ? 13.952 5.932 12.506 1.00 52.53 88 LYS A CA 1
ATOM 704 C C . LYS A 1 88 ? 15.315 6.580 12.768 1.00 52.53 88 LYS A C 1
ATOM 706 O O . LYS A 1 88 ? 15.827 6.410 13.874 1.00 52.53 88 LYS A O 1
ATOM 711 N N . GLU A 1 89 ? 15.891 7.239 11.768 1.00 47.28 89 GLU A N 1
ATOM 712 C CA . GLU A 1 89 ? 17.097 8.071 11.884 1.00 47.28 89 GLU A CA 1
ATOM 713 C C . GLU A 1 89 ? 16.699 9.511 12.227 1.00 47.28 89 GLU A C 1
ATOM 715 O O . GLU A 1 89 ? 17.411 10.115 13.060 1.00 47.28 89 GLU A O 1
#